Protein AF-A0A820LIN6-F1 (afdb_monomer_lite)

Radius of gyration: 25.55 Å; chains: 1; bounding box: 49×44×64 Å

InterPro domains:
  IPR024317 Dynein heavy chain, AAA module D4 [PF12780] (2-139)
  IPR026983 Dynein heavy chain [PTHR46961] (1-139)
  IPR027417 P-loop containing nucleoside triphosphate hydrolase [G3DSA:3.40.50.300] (1-66)
  IPR027417 P-loop containing nucleoside triphosphate hydrolase [SSF52540] (11-135)

Sequence (140 aa):
IRNQLSPTLNRQGILDTNVNTMQFFYNRVKSNLHMAICMSPFGETFRNYIRMYPALVNCTTIIYFSEWPHEALIDVAHHFLIKYNFEFEDNETIHRTLANLCAFIHLSSKTLANKMKDELRREIYITPTNYLQFVRNYSR

Foldseek 3Di:
DLVVCVVVCVVVVHDSDPVRSVVVVVVVCVVPDDDDDDDDPPDCVVVVCCVVPVCCPVVDDDDDDDDDDLVSQLVLLLVLQVVDQDPDPPRSVVSSVVSSVLSVVLVVVVVVQVVCCVPVVDHDDRDVVVSNVVSNVVSD

pLDDT: mean 90.3, std 5.93, range [66.06, 97.19]

Organism: NCBI:txid433720

Structure (mmCIF, N/CA/C/O backbone):
data_AF-A0A820LIN6-F1
#
_entry.id   AF-A0A820LIN6-F1
#
loop_
_atom_site.group_PDB
_atom_site.id
_atom_site.type_symbol
_atom_site.label_atom_id
_atom_site.label_alt_id
_atom_site.label_comp_id
_atom_site.label_asym_id
_atom_site.label_entity_id
_atom_site.label_seq_id
_atom_site.pdbx_PDB_ins_code
_atom_site.Cartn_x
_atom_site.Cartn_y
_atom_site.Cartn_z
_atom_site.occupancy
_atom_site.B_iso_or_equiv
_atom_site.auth_seq_id
_atom_site.auth_comp_id
_atom_site.auth_asym_id
_atom_site.auth_atom_id
_atom_site.pdbx_PDB_model_num
ATOM 1 N N . ILE A 1 1 ? -5.801 2.085 35.412 1.00 74.19 1 ILE A N 1
ATOM 2 C CA . ILE A 1 1 ? -6.622 3.098 34.698 1.00 74.19 1 ILE A CA 1
ATOM 3 C C . ILE A 1 1 ? -7.141 4.162 35.665 1.00 74.19 1 ILE A C 1
ATOM 5 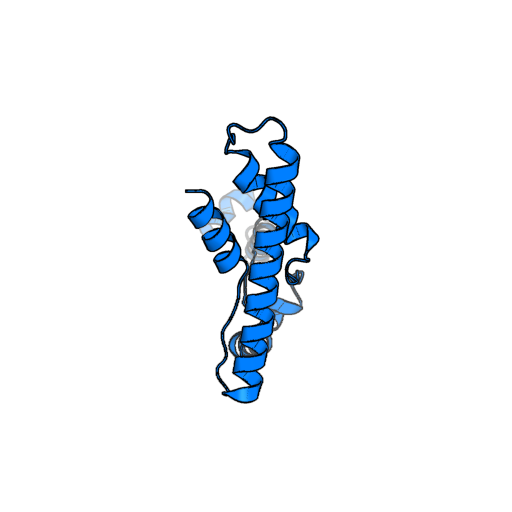O O . ILE A 1 1 ? -6.606 5.259 35.634 1.00 74.19 1 ILE A O 1
ATOM 9 N N . ARG A 1 2 ? -8.082 3.855 36.576 1.00 80.25 2 ARG A N 1
ATOM 10 C CA . ARG A 1 2 ? -8.675 4.850 37.498 1.00 80.25 2 ARG A CA 1
ATOM 11 C C . ARG A 1 2 ? -7.639 5.653 38.298 1.00 80.25 2 ARG A C 1
ATOM 13 O O . ARG A 1 2 ? -7.550 6.855 38.101 1.00 80.25 2 ARG A O 1
ATOM 20 N N . ASN A 1 3 ? -6.761 4.983 39.049 1.00 85.19 3 ASN A N 1
ATOM 21 C CA . ASN A 1 3 ? -5.727 5.644 39.866 1.00 85.19 3 ASN A CA 1
ATOM 22 C C . ASN A 1 3 ? -4.773 6.555 39.066 1.00 85.19 3 ASN A C 1
ATOM 24 O O . ASN A 1 3 ? -4.214 7.494 39.618 1.00 85.19 3 ASN A O 1
ATOM 28 N N . GLN A 1 4 ? -4.585 6.290 37.768 1.00 87.19 4 GLN A N 1
ATOM 29 C CA . GLN A 1 4 ? -3.745 7.117 36.894 1.00 87.19 4 GLN A CA 1
ATOM 30 C C . GLN A 1 4 ? -4.494 8.337 36.340 1.00 87.19 4 GLN A C 1
ATOM 32 O O . GLN A 1 4 ? -3.863 9.340 36.020 1.00 87.19 4 GLN A O 1
ATOM 37 N N . LEU A 1 5 ? -5.824 8.268 36.226 1.00 88.38 5 LEU A N 1
ATOM 38 C CA . LEU A 1 5 ? -6.659 9.330 35.664 1.00 88.38 5 LEU A CA 1
ATOM 39 C C . LEU A 1 5 ? -7.267 10.241 36.741 1.00 88.38 5 LEU A C 1
ATOM 41 O O . LEU A 1 5 ? -7.491 11.418 36.462 1.00 88.38 5 LEU A O 1
ATOM 45 N N . SER A 1 6 ? -7.472 9.759 37.972 1.00 84.31 6 SER A N 1
ATOM 46 C CA . SER A 1 6 ? -8.007 10.554 39.093 1.00 84.31 6 SER A CA 1
ATOM 47 C C . SER A 1 6 ? -7.300 11.911 39.288 1.00 84.31 6 SER A C 1
ATOM 49 O O . SER A 1 6 ? -7.991 12.925 39.406 1.00 84.31 6 SER A O 1
ATOM 51 N N . PRO A 1 7 ? -5.952 12.019 39.216 1.00 89.19 7 PRO A N 1
ATOM 52 C CA . PRO A 1 7 ? -5.269 13.310 39.354 1.00 89.19 7 PRO A CA 1
ATOM 53 C C . PRO A 1 7 ? -5.557 14.287 38.207 1.00 89.19 7 PRO A C 1
ATOM 55 O O . PRO A 1 7 ? -5.456 15.501 38.386 1.00 89.19 7 PRO A O 1
ATOM 58 N N . THR A 1 8 ? -5.853 13.774 37.010 1.00 88.06 8 THR A N 1
ATOM 59 C CA . THR A 1 8 ? -6.200 14.589 35.837 1.00 88.06 8 THR A CA 1
ATOM 60 C C . THR A 1 8 ? -7.668 15.001 35.834 1.00 88.06 8 THR A C 1
ATOM 62 O O . THR A 1 8 ? -7.954 16.135 35.465 1.00 88.06 8 THR A O 1
ATOM 65 N N . LEU A 1 9 ? -8.576 14.142 36.313 1.00 88.56 9 LEU A N 1
ATOM 66 C CA . LEU A 1 9 ? -9.992 14.484 36.474 1.00 88.56 9 LEU A CA 1
ATOM 67 C C . LEU A 1 9 ? -10.183 15.594 37.510 1.00 88.56 9 LEU A C 1
ATOM 69 O O . LEU A 1 9 ? -10.830 16.596 37.213 1.00 88.56 9 LEU A O 1
ATOM 73 N N . ASN A 1 10 ? -9.544 15.461 38.679 1.00 87.31 10 ASN A N 1
ATOM 74 C CA . ASN A 1 10 ? -9.617 16.464 39.745 1.00 87.31 10 ASN A CA 1
ATOM 75 C C . ASN A 1 10 ? -9.080 17.827 39.281 1.00 87.31 10 ASN A C 1
ATOM 77 O O . ASN A 1 10 ? -9.670 18.859 39.586 1.00 87.31 10 ASN A O 1
ATOM 81 N N . ARG A 1 11 ? -8.002 17.837 38.483 1.00 90.12 11 ARG A N 1
ATOM 82 C CA . ARG A 1 11 ? -7.463 19.063 37.866 1.00 90.12 11 ARG A CA 1
ATOM 83 C C . ARG A 1 11 ? -8.429 19.728 36.884 1.00 90.12 11 ARG A C 1
ATOM 85 O O . ARG A 1 11 ? -8.370 20.939 36.723 1.00 90.12 11 ARG A O 1
ATOM 92 N N . GLN A 1 12 ? -9.289 18.954 36.229 1.00 88.12 12 GLN A N 1
ATOM 93 C CA . GLN A 1 12 ? -10.298 19.453 35.293 1.00 88.12 12 GLN A CA 1
ATOM 94 C C . GLN A 1 12 ? -11.665 19.701 35.952 1.00 88.12 12 GLN A C 1
ATOM 96 O O . GLN A 1 12 ? -12.626 20.006 35.252 1.00 88.12 12 GLN A O 1
ATOM 101 N N . GLY A 1 13 ? -11.771 19.565 37.280 1.00 89.00 13 GLY A N 1
ATOM 102 C CA . GLY A 1 13 ? -13.026 19.759 38.012 1.00 89.00 13 GLY A CA 1
ATOM 103 C C . GLY A 1 13 ? -14.084 18.683 37.744 1.00 89.00 13 GLY A C 1
ATOM 104 O O . GLY A 1 13 ? -15.261 18.896 38.022 1.00 89.00 13 GLY A O 1
ATOM 105 N N . ILE A 1 14 ? -13.692 17.528 37.196 1.00 89.69 14 ILE A N 1
ATOM 106 C CA . ILE A 1 14 ? -14.602 16.416 36.907 1.00 89.69 14 ILE A CA 1
ATOM 107 C C . ILE A 1 14 ? -14.692 15.523 38.148 1.00 89.69 14 ILE A C 1
ATOM 109 O O . ILE A 1 14 ? -13.671 15.066 38.659 1.00 89.69 14 ILE A O 1
ATOM 113 N N . LEU A 1 15 ? -15.912 15.227 38.609 1.00 88.81 15 LEU A N 1
ATOM 114 C CA . LEU A 1 15 ? -16.147 14.318 39.738 1.00 88.81 15 LEU A CA 1
ATOM 115 C C . LEU A 1 15 ? -15.570 12.924 39.448 1.00 88.81 15 LEU A C 1
ATOM 117 O O . LEU A 1 15 ? -15.934 12.315 38.438 1.00 88.81 15 LEU A O 1
ATOM 121 N N . ASP A 1 16 ? -14.738 12.392 40.349 1.00 86.56 16 ASP A N 1
ATOM 122 C CA . ASP A 1 16 ? -14.123 11.060 40.227 1.00 86.56 16 ASP A CA 1
ATOM 123 C C . ASP A 1 16 ? -15.136 9.935 40.519 1.00 86.56 16 ASP A C 1
ATOM 125 O O . ASP A 1 16 ? -15.080 9.230 41.526 1.00 86.56 16 ASP A O 1
ATOM 129 N N . THR A 1 17 ? -16.098 9.753 39.617 1.00 90.19 17 THR A N 1
ATOM 130 C CA . THR A 1 17 ? -17.023 8.611 39.592 1.00 90.19 17 TH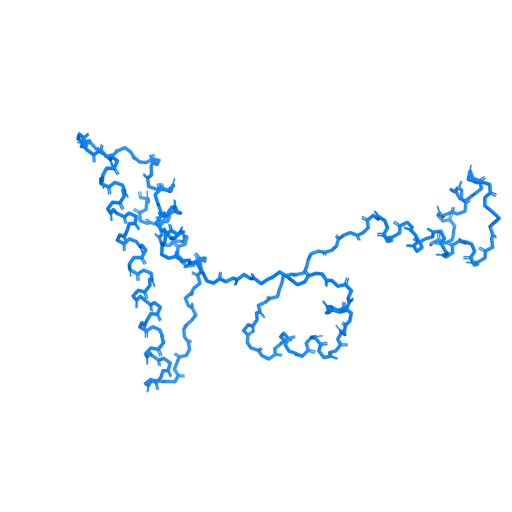R A CA 1
ATOM 131 C C . THR A 1 17 ? -16.556 7.591 38.556 1.00 90.19 17 THR A C 1
ATOM 133 O O . THR A 1 17 ? -15.834 7.926 37.621 1.00 90.19 17 THR A O 1
ATOM 136 N N . ASN A 1 18 ? -16.932 6.316 38.693 1.00 88.12 18 ASN A N 1
ATOM 137 C CA . ASN A 1 18 ? -16.525 5.285 37.720 1.00 88.12 18 ASN A CA 1
ATOM 138 C C . ASN A 1 18 ? -16.962 5.626 36.286 1.00 88.12 18 ASN A C 1
ATOM 140 O O . ASN A 1 18 ? -16.206 5.394 35.344 1.00 88.12 18 ASN A O 1
ATOM 144 N N . VAL A 1 19 ? -18.146 6.226 36.140 1.00 91.06 19 VAL A N 1
ATOM 145 C CA . VAL A 1 19 ? -18.699 6.650 34.849 1.00 91.06 19 VAL A CA 1
ATOM 146 C C . VAL A 1 19 ? -17.855 7.769 34.242 1.00 91.06 19 VAL A C 1
ATOM 148 O O . VAL A 1 19 ? -17.406 7.650 33.104 1.00 91.06 19 VAL A O 1
ATOM 151 N N . ASN A 1 20 ? -17.564 8.818 35.016 1.00 90.50 20 ASN A N 1
ATOM 152 C CA . ASN A 1 20 ? -16.788 9.958 34.530 1.00 90.50 20 ASN A CA 1
ATOM 153 C C . ASN A 1 20 ? -15.352 9.568 34.181 1.00 90.50 20 ASN A C 1
ATOM 155 O O . ASN A 1 20 ? -14.831 9.999 33.154 1.00 90.50 20 ASN A O 1
ATOM 159 N N . THR A 1 21 ? -14.723 8.713 34.989 1.00 91.12 21 THR A N 1
ATOM 160 C CA . THR A 1 21 ? -13.354 8.252 34.738 1.00 91.12 21 THR A CA 1
ATOM 161 C C . THR A 1 21 ? -13.257 7.421 33.461 1.00 91.12 21 THR A C 1
ATOM 163 O O . THR A 1 21 ? -12.312 7.609 32.692 1.00 91.12 21 THR A O 1
ATOM 166 N N . MET A 1 22 ? -14.243 6.562 33.175 1.00 91.81 22 MET A N 1
ATOM 167 C CA . MET A 1 22 ? -14.267 5.822 31.910 1.00 91.81 22 MET A CA 1
ATOM 168 C C . MET A 1 22 ? -14.632 6.687 30.708 1.00 91.81 22 MET A C 1
ATOM 170 O O . MET A 1 22 ? -13.999 6.542 29.664 1.00 91.81 22 MET A O 1
ATOM 174 N N . GLN A 1 23 ? -15.570 7.625 30.845 1.00 92.44 23 GLN A N 1
ATOM 175 C CA . GLN A 1 23 ? -15.899 8.567 29.774 1.00 92.44 23 GLN A CA 1
ATOM 176 C C . GLN A 1 23 ? -14.686 9.439 29.415 1.00 92.44 23 GLN A C 1
ATOM 178 O O . GLN A 1 23 ? -14.364 9.625 28.241 1.00 92.44 23 GLN A O 1
ATOM 183 N N . PHE A 1 24 ? -13.968 9.928 30.431 1.00 92.31 24 PHE A N 1
ATOM 184 C CA . PHE A 1 24 ? -12.736 10.691 30.255 1.00 92.31 24 PHE A CA 1
ATOM 185 C C . PHE A 1 24 ? -11.652 9.864 29.557 1.00 92.31 24 PHE A C 1
ATOM 187 O O . PHE A 1 24 ? -11.035 10.334 28.599 1.00 92.31 24 PHE A O 1
ATOM 194 N N . PHE A 1 25 ? -11.449 8.618 29.997 1.00 93.38 25 PHE A N 1
ATOM 195 C CA . PHE A 1 25 ? -10.514 7.699 29.354 1.00 93.38 25 PHE A CA 1
ATOM 196 C C . PHE A 1 25 ? -10.870 7.465 27.884 1.00 93.38 25 PHE A C 1
ATOM 198 O O . PHE A 1 25 ? -10.012 7.626 27.019 1.00 93.38 25 PHE A O 1
ATOM 205 N N . TYR A 1 26 ? -12.132 7.138 27.596 1.00 94.12 26 TYR A N 1
ATOM 206 C CA . TYR A 1 26 ? -12.612 6.863 26.245 1.00 94.12 26 TYR A CA 1
ATOM 207 C C . TYR A 1 26 ? -12.392 8.055 25.311 1.00 94.12 26 TYR A C 1
ATOM 209 O O . TYR A 1 26 ? -11.810 7.896 24.239 1.00 94.12 26 TYR A O 1
ATOM 217 N N . ASN A 1 27 ? -12.771 9.260 25.742 1.00 93.94 27 ASN A N 1
ATOM 218 C CA . ASN A 1 27 ? -12.566 10.478 24.959 1.00 93.94 27 ASN A CA 1
ATOM 219 C C . ASN A 1 27 ? -11.080 10.736 24.701 1.00 93.94 27 ASN A C 1
ATOM 221 O O . ASN A 1 27 ? -10.689 11.079 23.587 1.00 93.94 27 ASN A O 1
ATOM 225 N N . ARG A 1 28 ? -10.230 10.517 25.709 1.00 93.38 28 ARG A N 1
ATOM 226 C CA . ARG A 1 28 ? -8.785 10.680 25.556 1.00 93.38 28 ARG A CA 1
ATOM 227 C C . ARG A 1 28 ? -8.198 9.659 24.584 1.00 93.38 28 ARG A C 1
ATOM 229 O O . ARG A 1 28 ? -7.372 10.043 23.763 1.00 93.38 28 ARG A O 1
ATOM 236 N N . VAL A 1 29 ? -8.618 8.397 24.638 1.00 95.44 29 VAL A N 1
ATOM 237 C CA . VAL A 1 29 ? -8.179 7.372 23.678 1.00 95.44 29 VAL A CA 1
ATOM 238 C C . VAL A 1 29 ? -8.647 7.736 22.274 1.00 95.44 29 VAL A C 1
ATOM 240 O O . VAL A 1 29 ? -7.828 7.780 21.365 1.00 95.44 29 VAL A O 1
ATOM 243 N N . LYS A 1 30 ? -9.923 8.088 22.101 1.00 93.69 30 LYS A N 1
ATOM 244 C CA . LYS A 1 30 ? -10.493 8.453 20.798 1.00 93.69 30 LYS A CA 1
ATOM 245 C C . LYS A 1 30 ? -9.766 9.630 20.137 1.00 93.69 30 LYS A C 1
ATOM 247 O O . LYS A 1 30 ? -9.581 9.613 18.927 1.00 93.69 30 LYS A O 1
ATOM 252 N N . SER A 1 31 ? -9.347 10.628 20.915 1.00 95.38 31 SER A N 1
ATOM 253 C CA . SER A 1 31 ? -8.669 11.815 20.378 1.00 95.38 31 SER A CA 1
ATOM 254 C C . SER A 1 31 ? -7.171 11.641 20.125 1.00 95.38 31 SER A C 1
ATOM 256 O O . SER A 1 31 ? -6.593 12.493 19.463 1.00 95.38 31 SER A O 1
ATOM 258 N N . ASN A 1 32 ? -6.524 10.611 20.682 1.00 96.00 32 ASN A N 1
ATOM 259 C CA . ASN A 1 32 ? -5.060 10.476 20.617 1.00 96.00 32 ASN A CA 1
ATOM 260 C C . ASN A 1 32 ? -4.580 9.163 19.986 1.00 96.00 32 ASN A C 1
ATOM 262 O O . ASN A 1 32 ? -3.424 9.075 19.578 1.00 96.00 32 ASN A O 1
ATOM 266 N N . LEU A 1 33 ? -5.418 8.126 19.930 1.00 95.62 33 LEU A N 1
ATOM 267 C CA . LEU A 1 33 ? -5.053 6.844 19.340 1.00 95.62 33 LEU A CA 1
ATOM 268 C C . LEU A 1 33 ? -5.464 6.810 17.868 1.00 95.62 33 LEU A C 1
ATOM 270 O O . LEU A 1 33 ? -6.640 6.660 17.541 1.00 95.62 33 LEU A O 1
ATOM 274 N N . HIS A 1 34 ? -4.468 6.873 16.990 1.00 93.69 34 HIS A N 1
ATOM 275 C CA . HIS A 1 34 ? -4.626 6.645 15.559 1.00 93.69 34 HIS A CA 1
ATOM 276 C C . HIS A 1 34 ? -3.882 5.365 15.182 1.00 93.69 34 HIS A C 1
ATOM 278 O O . HIS A 1 34 ? -2.691 5.232 15.458 1.00 93.69 34 HIS A O 1
ATOM 284 N N . MET A 1 35 ? -4.587 4.409 14.579 1.00 92.56 35 MET A N 1
ATOM 285 C CA . MET A 1 35 ? -4.029 3.118 14.179 1.00 92.56 35 MET A CA 1
ATOM 286 C C . MET A 1 35 ? -4.086 2.982 12.660 1.00 92.56 35 MET A C 1
ATOM 288 O O . MET A 1 35 ? -5.129 3.223 12.057 1.00 92.56 35 MET A O 1
ATOM 292 N N . ALA A 1 36 ? -2.976 2.555 12.060 1.00 94.44 36 ALA A N 1
ATOM 293 C CA . ALA A 1 36 ? -2.910 2.140 10.665 1.00 94.44 36 ALA A CA 1
ATOM 294 C C . ALA A 1 36 ? -2.634 0.635 10.616 1.00 94.44 36 ALA A C 1
ATOM 296 O O . ALA A 1 36 ? -1.651 0.165 11.189 1.00 94.44 36 ALA A O 1
ATOM 297 N N . ILE A 1 37 ? -3.515 -0.118 9.959 1.00 91.88 37 ILE A N 1
ATOM 298 C CA . ILE A 1 37 ? -3.394 -1.569 9.812 1.00 91.88 37 ILE A CA 1
ATOM 299 C C . ILE A 1 37 ? -3.170 -1.872 8.333 1.00 91.88 37 ILE A C 1
ATOM 301 O O . ILE A 1 37 ? -3.998 -1.523 7.495 1.00 91.88 37 ILE A O 1
ATOM 305 N N . CYS A 1 38 ? -2.065 -2.545 8.023 1.00 90.50 38 CYS A N 1
ATOM 306 C CA . CYS A 1 38 ? -1.731 -2.962 6.665 1.00 90.50 38 CYS A CA 1
ATOM 307 C C . CYS A 1 38 ? -1.998 -4.459 6.520 1.00 90.50 38 CYS A C 1
ATOM 309 O O . CYS A 1 38 ? -1.379 -5.273 7.203 1.00 90.50 38 CYS A O 1
ATOM 311 N N . MET A 1 39 ? -2.912 -4.825 5.625 1.00 88.44 39 MET A N 1
ATOM 312 C CA . MET A 1 39 ? -3.241 -6.216 5.326 1.00 88.44 39 MET A CA 1
ATOM 313 C C . MET A 1 39 ? -3.110 -6.462 3.828 1.00 88.44 39 MET A C 1
ATOM 315 O O . MET A 1 39 ? -3.497 -5.625 3.015 1.00 88.44 39 MET A O 1
ATOM 319 N N . SER A 1 40 ? -2.574 -7.625 3.467 1.00 86.62 40 SER A N 1
ATOM 320 C CA . SER A 1 40 ? -2.592 -8.086 2.083 1.00 86.62 40 SER A CA 1
ATOM 321 C C . SER A 1 40 ? -4.022 -8.485 1.706 1.00 86.62 40 SER A C 1
ATOM 323 O O . SER A 1 40 ? -4.616 -9.280 2.436 1.00 86.62 40 SER A O 1
ATOM 325 N N . PRO A 1 41 ? -4.582 -7.996 0.583 1.00 81.56 41 PRO A N 1
ATOM 326 C CA . PRO A 1 41 ? -5.893 -8.437 0.110 1.00 81.56 41 PRO A CA 1
ATOM 327 C C . PRO A 1 41 ? -5.850 -9.850 -0.496 1.00 81.56 41 PRO A C 1
ATOM 329 O O . PRO A 1 41 ? -6.896 -10.409 -0.821 1.00 81.56 41 PRO A O 1
ATOM 332 N N . PHE A 1 42 ? -4.655 -10.422 -0.677 1.00 79.19 42 PHE A N 1
ATOM 333 C CA . PHE 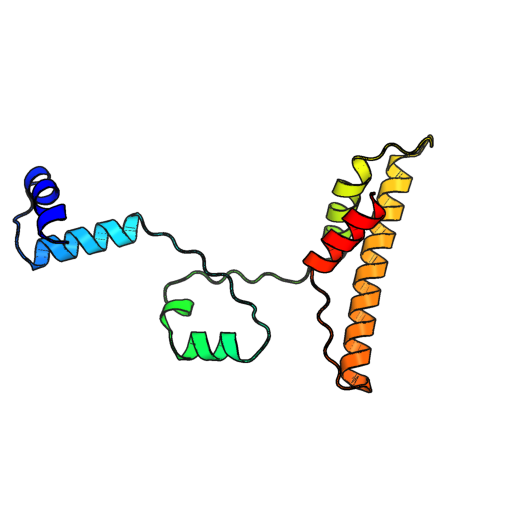A 1 42 ? -4.470 -11.735 -1.280 1.00 79.19 42 PHE A CA 1
ATOM 334 C C . PHE A 1 42 ? -4.696 -12.852 -0.253 1.00 79.19 42 PHE A C 1
ATOM 336 O O . PHE A 1 42 ? -4.109 -12.851 0.831 1.00 79.19 42 PHE A O 1
ATOM 343 N N . GLY A 1 43 ? -5.522 -13.831 -0.629 1.00 79.19 43 GLY A N 1
ATOM 344 C CA . GLY A 1 43 ? -5.834 -15.009 0.179 1.00 79.19 43 GLY A CA 1
ATOM 345 C C . GLY A 1 43 ? -7.066 -14.859 1.079 1.00 79.19 43 GLY A C 1
ATOM 346 O O . GLY A 1 43 ? -7.746 -13.835 1.116 1.00 79.19 43 GLY A O 1
ATOM 347 N N . GLU A 1 44 ? -7.376 -15.925 1.815 1.00 87.12 44 GLU A N 1
ATOM 348 C CA . GLU A 1 44 ? -8.587 -16.000 2.647 1.00 87.12 44 GLU A CA 1
ATOM 349 C C . GLU A 1 44 ? -8.444 -15.282 3.992 1.00 87.12 44 GLU A C 1
ATOM 351 O O . GLU A 1 44 ? -9.439 -14.888 4.599 1.00 87.12 44 GLU A O 1
ATOM 356 N N . THR A 1 45 ? -7.211 -15.061 4.450 1.00 89.31 45 THR A N 1
ATOM 357 C CA . THR A 1 45 ? -6.903 -14.481 5.761 1.00 89.31 45 THR A CA 1
ATOM 358 C C . THR A 1 45 ? -7.535 -13.103 5.951 1.00 89.31 45 THR A C 1
ATOM 360 O O . THR A 1 45 ? -8.174 -12.854 6.972 1.00 89.31 45 THR A O 1
ATOM 363 N N . PHE A 1 46 ? -7.438 -12.225 4.949 1.00 89.31 46 PHE A N 1
ATOM 364 C CA . PHE A 1 46 ? -8.056 -10.897 4.995 1.00 89.31 46 PHE A CA 1
ATOM 365 C C . PHE A 1 46 ? -9.582 -10.975 5.110 1.00 89.31 46 PHE A C 1
ATOM 367 O O . PHE A 1 46 ? -10.189 -10.311 5.953 1.00 89.31 46 PHE A O 1
ATOM 374 N N . ARG A 1 47 ? -10.207 -11.854 4.317 1.00 90.50 47 ARG A N 1
ATOM 375 C CA . ARG A 1 47 ? -11.652 -12.106 4.377 1.00 90.50 47 ARG A CA 1
ATOM 376 C C . ARG A 1 47 ? -12.066 -12.638 5.752 1.00 90.50 47 ARG A C 1
ATOM 378 O O . ARG A 1 47 ? -13.090 -12.207 6.281 1.00 90.50 47 ARG A O 1
ATOM 385 N N . ASN A 1 48 ? -11.281 -13.542 6.333 1.00 93.62 48 ASN A N 1
ATOM 386 C CA . ASN A 1 48 ? -11.546 -14.105 7.654 1.00 93.62 48 ASN A CA 1
ATOM 387 C C . ASN A 1 48 ? -11.431 -13.040 8.752 1.00 93.62 48 ASN A C 1
ATOM 389 O O . ASN A 1 48 ? -12.309 -12.967 9.609 1.00 93.62 48 ASN A O 1
ATOM 393 N N . TYR A 1 49 ? -10.432 -12.154 8.687 1.00 92.62 49 TYR A N 1
ATOM 394 C CA . TYR A 1 49 ? -10.299 -11.058 9.649 1.00 92.62 49 TYR A CA 1
ATOM 395 C C . TYR A 1 49 ? -11.442 -10.052 9.576 1.00 92.62 49 TYR A C 1
ATOM 397 O O . TYR A 1 49 ? -11.953 -9.663 10.621 1.00 92.62 49 TYR A O 1
ATOM 405 N N . ILE A 1 50 ? -11.904 -9.679 8.380 1.00 92.06 50 ILE A N 1
ATOM 406 C CA . ILE A 1 50 ? -13.062 -8.781 8.249 1.00 92.06 50 ILE A CA 1
ATOM 407 C C . ILE A 1 50 ? -14.328 -9.415 8.838 1.00 92.06 50 ILE A C 1
ATOM 409 O O . ILE A 1 50 ? -15.111 -8.729 9.494 1.00 92.06 50 ILE A O 1
ATOM 413 N N . ARG A 1 51 ? -14.528 -10.726 8.641 1.00 92.81 51 ARG A N 1
ATOM 414 C CA . ARG A 1 51 ? -15.670 -11.457 9.216 1.00 92.81 51 ARG A CA 1
ATOM 415 C C . ARG A 1 51 ? -15.588 -11.561 10.738 1.00 92.81 51 ARG A C 1
ATOM 417 O O . ARG A 1 51 ? -16.610 -11.441 11.404 1.00 92.81 51 ARG A O 1
ATOM 424 N N . MET A 1 52 ? -14.390 -11.785 11.274 1.00 95.94 52 MET A N 1
ATOM 425 C CA . MET A 1 52 ? -14.162 -11.914 12.714 1.00 95.94 52 MET A CA 1
ATOM 426 C C . MET A 1 52 ? -14.214 -10.558 13.435 1.00 95.94 52 MET A C 1
ATOM 428 O O . MET A 1 52 ? -14.675 -10.487 14.571 1.00 95.94 52 MET A O 1
ATOM 432 N N . TYR A 1 53 ? -13.786 -9.478 12.771 1.00 95.12 53 TYR A N 1
ATOM 433 C CA . TYR A 1 53 ? -13.664 -8.137 13.347 1.00 95.12 53 TYR A CA 1
ATOM 434 C C . TYR A 1 53 ? -14.320 -7.060 12.457 1.00 95.12 53 TYR A C 1
ATOM 436 O O . TYR A 1 53 ? -13.621 -6.300 11.780 1.00 95.12 53 TYR A O 1
ATOM 444 N N . PRO A 1 54 ? -15.658 -6.905 12.498 1.00 94.62 54 PRO A N 1
ATOM 445 C CA . PRO A 1 54 ? -16.382 -5.942 11.656 1.00 94.62 54 PRO A CA 1
ATOM 446 C C . PRO A 1 54 ? -15.962 -4.475 11.851 1.00 94.62 54 PRO A C 1
ATOM 448 O O . PRO A 1 54 ? -16.112 -3.653 10.947 1.00 94.62 54 PRO A O 1
ATOM 451 N N . ALA A 1 55 ? -15.400 -4.136 13.018 1.00 93.25 55 ALA A N 1
ATOM 452 C CA . ALA A 1 55 ? -14.879 -2.800 13.313 1.00 93.25 55 ALA A CA 1
ATOM 453 C C . ALA A 1 55 ? -13.762 -2.364 12.346 1.00 93.25 55 ALA A C 1
ATOM 455 O O . ALA A 1 55 ? -13.596 -1.168 12.119 1.00 93.25 55 ALA A O 1
ATOM 456 N N . LEU A 1 56 ? -13.045 -3.313 11.729 1.00 92.12 56 LEU A N 1
ATOM 457 C CA . LEU A 1 56 ? -12.043 -3.013 10.704 1.00 92.12 56 LEU A CA 1
ATOM 458 C C . LEU A 1 56 ? -12.652 -2.328 9.478 1.00 92.12 56 LEU A C 1
ATOM 460 O O . LEU A 1 56 ? -11.970 -1.543 8.838 1.00 92.12 56 LEU A O 1
ATOM 464 N N . VAL A 1 57 ? -13.923 -2.581 9.166 1.00 91.56 57 VAL A N 1
ATOM 465 C CA . VAL A 1 57 ? -14.623 -1.934 8.045 1.00 91.56 57 VAL A CA 1
ATOM 466 C C . VAL A 1 57 ? -15.468 -0.760 8.535 1.00 91.56 57 VAL A C 1
ATOM 468 O O . VAL A 1 57 ? -15.470 0.297 7.918 1.00 91.56 57 VAL A O 1
ATOM 471 N N . ASN A 1 58 ? -16.153 -0.916 9.669 1.00 93.69 58 ASN A N 1
ATOM 472 C CA . ASN A 1 58 ? -17.114 0.084 10.145 1.00 93.69 58 ASN A CA 1
ATOM 473 C C . ASN A 1 58 ? -16.469 1.286 10.850 1.00 93.69 58 ASN A C 1
ATOM 475 O O . ASN A 1 58 ? -17.096 2.337 10.958 1.00 93.69 58 ASN A O 1
ATOM 479 N N . CYS A 1 59 ? -15.259 1.130 11.391 1.00 92.81 59 CYS A N 1
ATOM 480 C CA . CYS A 1 59 ? -14.607 2.144 12.225 1.00 92.81 59 CYS A CA 1
ATOM 481 C C . CYS A 1 59 ? -13.249 2.599 11.677 1.00 92.81 59 CYS A C 1
ATOM 483 O O . CYS A 1 59 ? -12.536 3.323 12.370 1.00 92.81 59 CYS A O 1
ATOM 485 N N . THR A 1 60 ? -12.876 2.184 10.465 1.00 92.88 60 THR A N 1
ATOM 486 C CA . THR A 1 60 ? -11.635 2.625 9.818 1.00 92.88 60 THR A CA 1
ATOM 487 C C . THR A 1 60 ? -11.905 3.134 8.409 1.00 92.88 60 THR A C 1
ATOM 489 O O . THR A 1 60 ? -12.930 2.824 7.804 1.00 92.88 60 THR A O 1
ATOM 492 N N 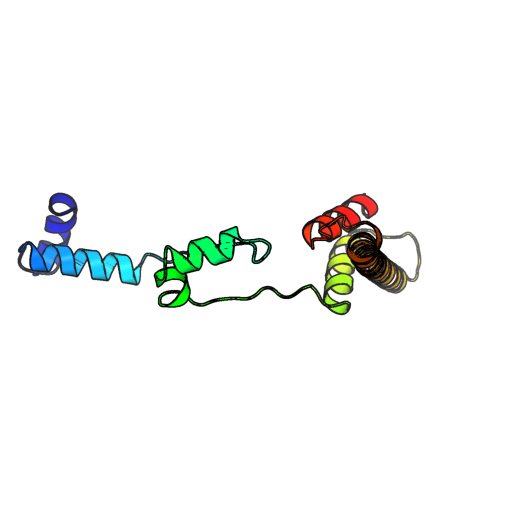. THR A 1 61 ? -10.974 3.926 7.886 1.00 94.31 61 THR A N 1
ATOM 493 C CA . THR A 1 61 ? -10.995 4.353 6.487 1.00 94.31 61 THR A CA 1
ATOM 494 C C . THR A 1 61 ? -10.177 3.371 5.660 1.00 94.31 61 THR A C 1
ATOM 496 O O . THR A 1 61 ? -8.974 3.228 5.875 1.00 94.31 61 THR A O 1
ATOM 499 N N . ILE A 1 62 ? -10.819 2.712 4.695 1.00 91.75 62 ILE A N 1
ATOM 500 C CA . ILE A 1 62 ? -10.151 1.753 3.812 1.00 91.75 62 ILE A CA 1
ATOM 501 C C . ILE A 1 62 ? -9.406 2.514 2.715 1.00 91.75 62 ILE A C 1
ATOM 503 O O . ILE A 1 62 ? -10.012 3.221 1.913 1.00 91.75 62 ILE A O 1
ATOM 507 N N . ILE A 1 63 ? -8.089 2.321 2.661 1.00 91.94 63 ILE A N 1
ATOM 508 C CA . ILE A 1 63 ? -7.231 2.810 1.582 1.00 91.94 63 ILE A CA 1
ATOM 509 C C . ILE A 1 63 ? -6.786 1.599 0.766 1.00 91.94 63 ILE A C 1
ATOM 511 O O . ILE A 1 63 ? -6.125 0.701 1.287 1.00 91.94 63 ILE A O 1
ATOM 515 N N . TYR A 1 64 ? -7.166 1.567 -0.509 1.00 87.50 64 TYR A N 1
ATOM 516 C CA . TYR A 1 64 ? -6.778 0.498 -1.423 1.00 87.50 64 TYR A CA 1
ATOM 517 C C . TYR A 1 64 ? -5.535 0.901 -2.217 1.00 87.50 64 TYR A C 1
ATOM 519 O O . TYR A 1 64 ? -5.522 1.941 -2.875 1.00 87.50 64 TYR A O 1
ATOM 527 N N . PHE A 1 65 ? -4.499 0.064 -2.167 1.00 86.50 65 PHE A N 1
ATOM 528 C CA . PHE A 1 65 ? -3.289 0.247 -2.962 1.00 86.50 65 PHE A CA 1
ATOM 529 C C . PHE A 1 65 ? -3.419 -0.535 -4.263 1.00 86.50 65 PHE A C 1
ATOM 531 O O . PHE A 1 65 ? -3.273 -1.757 -4.284 1.00 86.50 65 PHE A O 1
ATOM 538 N N . SER A 1 66 ? -3.697 0.192 -5.340 1.00 85.56 66 SER A N 1
ATOM 539 C CA . SER A 1 66 ? -3.657 -0.365 -6.684 1.00 85.56 66 SER A CA 1
ATOM 540 C C . SER A 1 66 ? -2.225 -0.654 -7.113 1.00 85.56 66 SER A C 1
ATOM 542 O O . SER A 1 66 ? -1.248 -0.102 -6.601 1.00 85.56 66 SER A O 1
ATOM 544 N N . GLU A 1 67 ? -2.119 -1.532 -8.095 1.00 87.12 67 GLU A N 1
ATOM 545 C CA . GLU A 1 67 ? -0.867 -1.834 -8.766 1.00 87.12 67 GLU A CA 1
ATOM 546 C C . GLU A 1 67 ? -0.288 -0.564 -9.398 1.00 87.12 67 GLU A C 1
ATOM 548 O O . GLU A 1 67 ? -1.032 0.305 -9.860 1.00 87.12 67 GLU A O 1
ATOM 553 N N . TRP A 1 68 ? 1.039 -0.440 -9.404 1.00 91.94 68 TRP A N 1
ATOM 554 C CA . TRP A 1 68 ? 1.680 0.745 -9.963 1.00 91.94 68 TRP A CA 1
ATOM 555 C C . TRP A 1 68 ? 1.451 0.812 -11.478 1.00 91.94 68 TRP A C 1
ATOM 557 O O . TRP A 1 68 ? 1.740 -0.170 -12.170 1.00 91.94 68 TRP A O 1
ATOM 567 N N . PRO A 1 69 ? 0.942 1.943 -12.003 1.00 93.69 69 PRO A N 1
ATOM 568 C CA . PRO A 1 69 ? 0.831 2.137 -13.440 1.00 93.69 69 PRO A CA 1
ATOM 569 C C . PRO A 1 69 ? 2.222 2.206 -14.079 1.00 93.69 69 PRO A C 1
ATOM 571 O O . PRO A 1 69 ? 3.218 2.463 -13.402 1.00 93.69 69 PRO A O 1
ATOM 574 N N . HIS A 1 70 ? 2.272 2.020 -15.400 1.00 94.44 70 HIS A N 1
ATOM 575 C CA . HIS A 1 70 ? 3.514 2.079 -16.180 1.00 94.44 70 HIS A CA 1
ATOM 576 C C . HIS A 1 70 ? 4.324 3.350 -15.898 1.00 94.44 70 HIS A C 1
ATOM 578 O O . HIS A 1 70 ? 5.501 3.263 -15.569 1.00 94.44 70 HIS A O 1
ATOM 584 N N . GLU A 1 71 ? 3.669 4.511 -15.899 1.00 95.06 71 GLU A N 1
ATOM 585 C CA . GLU A 1 71 ? 4.312 5.800 -15.606 1.00 95.06 71 GLU A CA 1
ATOM 586 C C . GLU A 1 71 ? 4.947 5.847 -14.210 1.00 95.06 71 GLU A C 1
ATOM 588 O O . GLU A 1 71 ? 6.089 6.266 -14.057 1.00 95.06 71 GLU A O 1
ATOM 593 N N . ALA A 1 72 ? 4.269 5.318 -13.186 1.00 94.81 72 ALA A N 1
ATOM 594 C CA . ALA A 1 72 ? 4.833 5.276 -11.837 1.00 94.81 72 ALA A CA 1
ATOM 595 C C . ALA A 1 72 ? 6.060 4.352 -11.757 1.00 94.81 72 ALA A C 1
ATOM 597 O O . ALA A 1 72 ? 6.996 4.625 -11.007 1.00 94.81 72 ALA A O 1
ATOM 598 N N . LEU A 1 73 ? 6.080 3.259 -12.530 1.00 96.06 73 LEU A N 1
ATOM 599 C CA . LEU A 1 73 ? 7.250 2.383 -12.623 1.00 96.06 73 LEU A CA 1
ATOM 600 C C . LEU A 1 73 ? 8.434 3.103 -13.281 1.00 96.06 73 LEU A C 1
ATOM 602 O O . LEU A 1 73 ? 9.564 2.933 -12.812 1.00 96.06 73 LEU A O 1
ATOM 606 N N . ILE A 1 74 ? 8.180 3.905 -14.322 1.00 95.94 74 ILE A N 1
ATOM 607 C CA . ILE A 1 74 ? 9.197 4.744 -14.968 1.00 95.94 74 ILE A CA 1
ATOM 608 C C . ILE A 1 74 ? 9.749 5.749 -13.961 1.00 95.94 74 ILE A C 1
ATOM 610 O O . ILE A 1 74 ? 10.958 5.772 -13.753 1.00 95.94 74 ILE A O 1
ATOM 614 N N . ASP A 1 75 ? 8.892 6.526 -13.299 1.00 95.00 75 ASP A N 1
ATOM 615 C CA . ASP A 1 75 ? 9.318 7.574 -12.363 1.00 95.00 75 ASP A CA 1
ATOM 616 C C . ASP A 1 75 ? 10.162 7.012 -11.218 1.00 95.00 75 ASP A C 1
ATOM 618 O O . ASP A 1 75 ? 11.202 7.567 -10.855 1.00 95.00 75 ASP A O 1
ATOM 622 N N . VAL A 1 76 ? 9.756 5.862 -10.672 1.00 94.62 76 VAL A N 1
ATOM 623 C CA . VAL A 1 76 ? 10.528 5.181 -9.633 1.00 94.62 76 VAL A CA 1
ATOM 624 C C . VAL A 1 76 ? 11.890 4.755 -10.172 1.00 94.62 76 VAL A C 1
ATOM 626 O O . VAL A 1 76 ? 12.902 5.040 -9.533 1.00 94.62 76 VAL A O 1
ATOM 629 N N . ALA A 1 77 ? 11.950 4.098 -11.333 1.00 94.50 77 ALA A N 1
ATOM 630 C CA . ALA A 1 77 ? 13.228 3.665 -11.894 1.00 94.50 77 ALA A CA 1
ATOM 631 C C . ALA A 1 77 ? 14.138 4.846 -12.243 1.00 94.50 77 ALA A C 1
ATOM 633 O O . ALA A 1 77 ? 15.312 4.838 -11.881 1.00 94.50 77 ALA A O 1
ATOM 634 N N . HIS A 1 78 ? 13.591 5.889 -12.862 1.00 93.38 78 HIS A N 1
ATOM 635 C CA . HIS A 1 78 ? 14.304 7.116 -13.198 1.00 93.38 78 HIS A CA 1
ATOM 636 C C . HIS A 1 78 ? 14.885 7.791 -11.951 1.00 93.38 78 HIS A C 1
ATOM 638 O O . HIS A 1 78 ? 16.066 8.131 -11.943 1.00 93.38 78 HIS A O 1
ATOM 644 N N . HIS A 1 79 ? 14.127 7.859 -10.850 1.00 92.12 79 HIS A N 1
ATOM 645 C CA . HIS A 1 79 ? 14.617 8.385 -9.571 1.00 92.12 79 HIS A CA 1
ATOM 646 C C . HIS A 1 79 ? 15.832 7.616 -9.018 1.00 92.12 79 HIS A C 1
ATOM 648 O O . HIS A 1 79 ? 16.728 8.209 -8.408 1.00 92.12 79 HIS A O 1
ATOM 654 N N . PHE A 1 80 ? 15.876 6.292 -9.192 1.00 89.94 80 PHE A N 1
ATOM 655 C CA . PHE A 1 80 ? 17.031 5.488 -8.781 1.00 89.94 80 PHE A CA 1
ATOM 656 C C . PHE A 1 80 ? 18.215 5.640 -9.742 1.00 89.94 80 PHE A C 1
ATOM 658 O O . PHE A 1 80 ? 19.349 5.731 -9.275 1.00 89.94 80 PHE A O 1
ATOM 665 N N . LEU A 1 81 ? 17.955 5.698 -11.051 1.00 88.38 81 LEU A N 1
ATOM 666 C CA . LEU A 1 81 ? 18.976 5.753 -12.099 1.00 88.38 81 LEU A CA 1
ATOM 667 C C . LEU A 1 81 ? 19.640 7.132 -12.223 1.00 88.38 81 LEU A C 1
ATOM 669 O O . LEU A 1 81 ? 20.837 7.186 -12.473 1.00 88.38 81 LEU A O 1
ATOM 673 N N . ILE A 1 82 ? 18.930 8.234 -11.937 1.00 87.94 82 ILE A N 1
ATOM 674 C CA . ILE A 1 82 ? 19.484 9.605 -11.968 1.00 87.94 82 ILE A CA 1
ATOM 675 C C . ILE A 1 82 ? 20.726 9.798 -11.101 1.00 87.94 82 ILE A C 1
ATOM 677 O O . ILE A 1 82 ? 21.553 10.664 -11.373 1.00 87.94 82 ILE A O 1
ATOM 681 N N . LYS A 1 83 ? 20.866 8.996 -10.046 1.00 83.12 83 LYS A N 1
ATOM 682 C CA . LYS A 1 83 ? 22.003 9.080 -9.123 1.00 83.12 83 LYS A CA 1
ATOM 683 C C . LYS A 1 83 ? 23.323 8.659 -9.770 1.00 83.12 83 LYS A C 1
ATOM 685 O O . LYS A 1 83 ? 24.374 8.888 -9.177 1.00 83.12 83 LYS A O 1
ATOM 690 N N . TYR A 1 84 ? 23.267 8.053 -10.949 1.00 79.50 84 TYR A N 1
ATOM 691 C CA . TYR A 1 84 ? 24.417 7.580 -11.693 1.00 79.50 84 TYR A CA 1
ATOM 692 C C . TYR A 1 84 ? 24.679 8.535 -12.847 1.00 79.50 84 TYR A C 1
ATOM 694 O O . TYR A 1 84 ? 23.768 8.932 -13.562 1.00 79.50 84 TYR A O 1
ATOM 702 N N . ASN A 1 85 ? 25.933 8.943 -13.001 1.00 74.69 85 ASN A N 1
ATOM 703 C CA . ASN A 1 85 ? 26.333 9.768 -14.126 1.00 74.69 85 ASN A CA 1
ATOM 704 C C . ASN A 1 85 ? 26.935 8.844 -15.177 1.00 74.69 85 ASN A C 1
ATOM 706 O O . ASN A 1 85 ? 28.030 8.323 -14.960 1.00 74.69 85 ASN A O 1
ATOM 710 N N . PHE A 1 86 ? 26.228 8.601 -16.279 1.00 73.38 86 PHE A N 1
ATOM 711 C CA . PHE A 1 86 ? 26.860 7.936 -17.405 1.00 73.38 86 PHE A CA 1
ATOM 712 C C . PHE A 1 86 ? 27.791 8.937 -18.109 1.00 73.38 86 PHE A C 1
ATOM 714 O O . PHE A 1 86 ? 27.471 10.119 -18.222 1.00 73.38 86 PHE A O 1
ATOM 721 N N . GLU A 1 87 ? 28.954 8.482 -18.578 1.00 71.12 87 GLU A N 1
ATOM 722 C CA . GLU A 1 87 ? 29.926 9.301 -19.328 1.00 71.12 87 GLU A CA 1
ATOM 723 C C . GLU A 1 87 ? 29.460 9.561 -20.778 1.00 71.12 87 GLU A C 1
ATOM 725 O O . GLU A 1 87 ? 30.224 9.436 -21.731 1.00 71.12 87 GLU A O 1
ATOM 730 N N . PHE A 1 88 ? 28.180 9.884 -20.963 1.00 75.06 88 PHE A N 1
ATOM 731 C CA . PHE A 1 88 ? 27.578 10.194 -22.257 1.00 75.06 88 PHE A CA 1
ATOM 732 C C . PHE A 1 88 ? 26.989 11.607 -22.236 1.00 75.06 88 PHE A C 1
ATOM 734 O O . PHE A 1 88 ? 26.488 12.066 -21.211 1.00 75.06 88 PHE A O 1
ATOM 741 N N . GLU A 1 89 ? 27.010 12.286 -23.385 1.00 70.94 89 GLU A N 1
ATOM 742 C CA . GLU A 1 89 ? 26.472 13.649 -23.519 1.00 70.94 89 GLU A CA 1
ATOM 743 C C . GLU A 1 89 ? 24.951 13.719 -23.283 1.00 70.94 89 GLU A C 1
ATOM 745 O O . GLU A 1 89 ? 24.455 14.729 -22.789 1.00 70.94 89 GLU A O 1
ATOM 750 N N . ASP A 1 90 ? 24.213 12.639 -23.568 1.00 79.94 90 ASP A N 1
ATOM 751 C CA . ASP A 1 90 ? 22.747 12.572 -23.456 1.00 79.94 90 ASP A CA 1
ATOM 752 C C . ASP A 1 90 ? 22.274 11.709 -22.271 1.00 79.94 90 ASP A C 1
ATOM 754 O O . ASP A 1 90 ? 21.506 10.749 -22.396 1.00 79.94 90 ASP A O 1
ATOM 758 N N . ASN A 1 91 ? 22.795 12.035 -21.088 1.00 82.81 91 ASN A N 1
ATOM 759 C CA . ASN A 1 91 ? 22.606 11.241 -19.877 1.00 82.81 91 ASN A CA 1
ATOM 760 C C . ASN A 1 91 ? 21.115 11.085 -19.484 1.00 82.81 91 ASN A C 1
ATOM 762 O O . ASN A 1 91 ? 20.655 9.996 -19.143 1.00 82.81 91 ASN A O 1
ATOM 766 N N . GLU A 1 92 ? 20.316 12.148 -19.610 1.00 85.75 92 GLU A N 1
ATOM 767 C CA . GLU A 1 92 ? 18.896 12.142 -19.219 1.00 85.75 92 GLU A CA 1
ATOM 768 C C . GLU A 1 92 ? 18.024 11.268 -20.138 1.00 85.75 92 GLU A C 1
ATOM 770 O O . GLU A 1 92 ? 17.153 10.529 -19.661 1.00 85.75 92 GLU A O 1
ATOM 775 N N . THR A 1 93 ? 18.266 11.287 -21.452 1.00 89.06 93 THR A N 1
ATOM 776 C CA . THR A 1 93 ? 17.526 10.435 -22.399 1.00 89.06 93 THR A CA 1
ATOM 777 C C . THR A 1 93 ? 17.841 8.960 -22.166 1.00 89.06 93 THR A C 1
ATOM 779 O O . THR A 1 93 ? 16.940 8.112 -22.197 1.00 89.06 93 THR A O 1
ATOM 782 N N . ILE A 1 94 ? 19.101 8.644 -21.850 1.00 89.06 94 ILE A N 1
ATOM 783 C CA . ILE A 1 94 ? 19.525 7.289 -21.483 1.00 89.06 94 ILE A CA 1
ATOM 784 C C . ILE A 1 94 ? 18.820 6.842 -20.199 1.00 89.06 94 ILE A C 1
ATOM 786 O O . ILE A 1 94 ? 18.248 5.750 -20.165 1.00 89.06 94 ILE A O 1
ATOM 790 N N . HIS A 1 95 ? 18.771 7.693 -19.171 1.00 90.19 95 HIS A N 1
ATOM 791 C CA . HIS A 1 95 ? 18.095 7.386 -17.907 1.00 90.19 95 HIS A CA 1
ATOM 792 C C . HIS A 1 95 ? 16.619 7.059 -18.105 1.00 90.19 95 HIS A C 1
ATOM 794 O O . HIS A 1 95 ? 16.123 6.067 -17.569 1.00 90.19 95 HIS A O 1
ATOM 800 N N . ARG A 1 96 ? 15.910 7.872 -18.894 1.00 91.88 96 ARG A N 1
ATOM 801 C CA . ARG A 1 96 ? 14.490 7.643 -19.196 1.00 91.88 96 ARG A CA 1
ATOM 802 C C . ARG A 1 96 ? 14.270 6.373 -20.006 1.00 91.88 96 ARG A C 1
ATOM 804 O O . ARG A 1 96 ? 13.335 5.626 -19.723 1.00 91.88 96 ARG A O 1
ATOM 811 N N . THR A 1 97 ? 15.143 6.095 -20.969 1.00 93.19 97 THR A N 1
ATOM 812 C CA . THR A 1 97 ? 15.070 4.872 -21.779 1.00 93.19 97 THR A CA 1
ATOM 813 C C . THR A 1 97 ? 15.273 3.626 -20.916 1.00 93.19 97 THR A C 1
ATOM 815 O O . THR A 1 97 ? 14.490 2.679 -21.003 1.00 93.19 97 THR A O 1
ATOM 818 N N . LEU A 1 98 ? 16.270 3.644 -20.028 1.00 92.81 98 LEU A N 1
ATOM 819 C CA . LEU A 1 98 ? 16.520 2.565 -19.071 1.00 92.81 98 LEU A CA 1
ATOM 820 C C . LEU A 1 98 ? 15.361 2.398 -18.084 1.00 92.81 98 LEU A C 1
ATOM 822 O O . LEU A 1 98 ? 14.927 1.275 -17.838 1.00 92.81 98 LEU A O 1
ATOM 826 N N . ALA A 1 99 ? 14.805 3.496 -17.570 1.00 94.81 99 ALA A N 1
ATOM 827 C CA . ALA A 1 99 ? 13.644 3.455 -16.687 1.00 94.81 99 ALA A CA 1
ATOM 828 C C . ALA A 1 99 ? 12.419 2.820 -17.366 1.00 94.81 99 ALA A C 1
ATOM 830 O O . ALA A 1 99 ? 11.746 1.972 -16.774 1.00 94.81 99 ALA A O 1
ATOM 831 N N . ASN A 1 100 ? 12.169 3.163 -18.632 1.00 96.12 100 ASN A N 1
ATOM 832 C CA . ASN A 1 100 ? 11.107 2.556 -19.430 1.00 96.12 100 ASN A CA 1
ATOM 833 C C . ASN A 1 100 ? 11.349 1.059 -19.678 1.00 96.12 100 ASN A C 1
ATOM 835 O O . ASN A 1 100 ? 10.427 0.251 -19.555 1.00 96.12 100 ASN A O 1
ATOM 839 N N . LEU A 1 101 ? 12.596 0.663 -19.952 1.00 95.12 101 LEU A N 1
ATOM 840 C CA . LEU A 1 101 ? 12.970 -0.746 -20.080 1.00 95.12 101 LEU A CA 1
ATOM 841 C C . LEU A 1 101 ? 12.732 -1.514 -18.771 1.00 95.12 101 LEU A C 1
ATOM 843 O O . LEU A 1 101 ? 12.165 -2.608 -18.795 1.00 95.12 101 LEU A O 1
ATOM 847 N N . CYS A 1 102 ? 13.110 -0.941 -17.627 1.00 95.50 102 CYS A N 1
ATOM 848 C CA . CYS A 1 102 ? 12.853 -1.533 -16.317 1.00 95.50 102 CYS A CA 1
ATOM 849 C C . CYS A 1 102 ? 11.353 -1.763 -16.086 1.00 95.50 102 CYS A C 1
ATOM 851 O O . CYS A 1 102 ? 10.952 -2.870 -15.710 1.00 95.50 102 CYS A O 1
ATOM 853 N N . ALA A 1 103 ? 10.525 -0.749 -16.354 1.00 96.12 103 ALA A N 1
ATOM 854 C CA . ALA A 1 103 ? 9.073 -0.845 -16.239 1.00 96.12 103 ALA A CA 1
ATOM 855 C C . ALA A 1 103 ? 8.507 -1.946 -17.153 1.00 96.12 103 ALA A C 1
ATOM 857 O O . ALA A 1 103 ? 7.741 -2.804 -16.705 1.00 96.12 103 ALA A O 1
ATOM 858 N N . PHE A 1 104 ? 8.958 -1.991 -18.410 1.00 96.25 104 PHE A N 1
ATOM 859 C CA . PHE A 1 104 ? 8.555 -3.009 -19.378 1.00 96.25 104 PHE A CA 1
ATOM 860 C C . PHE A 1 104 ? 8.900 -4.433 -18.917 1.00 96.25 104 PHE A C 1
ATOM 862 O O . PHE A 1 104 ? 8.048 -5.323 -18.978 1.00 96.25 104 PHE A O 1
ATOM 869 N N . ILE A 1 105 ? 10.117 -4.666 -18.414 1.00 95.56 105 ILE A N 1
ATOM 870 C CA . ILE A 1 105 ? 10.549 -5.978 -17.902 1.00 95.56 105 ILE A CA 1
ATOM 871 C C . ILE A 1 105 ? 9.661 -6.421 -16.733 1.00 95.56 105 ILE A C 1
ATOM 873 O O . ILE A 1 105 ? 9.241 -7.582 -16.672 1.00 95.56 105 ILE A O 1
ATOM 877 N N . HIS A 1 106 ? 9.335 -5.503 -15.821 1.00 95.81 106 HIS A N 1
ATOM 878 C CA . HIS A 1 106 ? 8.477 -5.799 -14.676 1.00 95.81 106 HIS A CA 1
ATOM 879 C C . HIS A 1 106 ? 7.062 -6.210 -15.105 1.00 95.81 106 HIS A C 1
ATOM 881 O O . HIS A 1 106 ? 6.560 -7.257 -14.682 1.00 95.81 106 HIS A O 1
ATOM 887 N N . LEU A 1 107 ? 6.438 -5.432 -15.994 1.00 95.12 107 LEU A N 1
ATOM 888 C CA . LEU A 1 107 ? 5.098 -5.721 -16.515 1.00 95.12 107 LEU A CA 1
ATOM 889 C C . LEU A 1 107 ? 5.064 -7.008 -17.354 1.00 95.12 107 LEU A C 1
ATOM 891 O O . LEU A 1 107 ? 4.118 -7.796 -17.262 1.00 95.12 107 LEU A O 1
ATOM 895 N N . SER A 1 108 ? 6.123 -7.274 -18.118 1.00 96.12 108 SER A N 1
ATOM 896 C CA . SER A 1 108 ? 6.284 -8.521 -18.871 1.00 96.12 108 SER A CA 1
ATOM 897 C C . SER A 1 108 ? 6.376 -9.729 -17.937 1.00 96.12 108 SER A C 1
ATOM 899 O O . SER A 1 108 ? 5.672 -10.720 -18.134 1.00 96.12 108 SER A O 1
ATOM 901 N N . SER A 1 109 ? 7.170 -9.627 -16.866 1.00 95.56 109 SER A N 1
ATOM 902 C CA . SER A 1 109 ? 7.296 -10.680 -15.847 1.00 95.56 109 SER A CA 1
ATOM 903 C C . SER A 1 109 ? 5.961 -10.974 -15.167 1.00 95.56 109 SER A C 1
ATOM 905 O O . SER A 1 109 ? 5.615 -12.129 -14.934 1.00 95.56 109 SER A O 1
ATOM 907 N N . LYS A 1 110 ? 5.170 -9.933 -14.901 1.00 93.38 110 LYS A N 1
ATOM 908 C CA . LYS A 1 110 ? 3.819 -10.068 -14.356 1.00 93.38 110 LYS A CA 1
ATOM 909 C C . LYS A 1 110 ? 2.862 -10.772 -15.315 1.00 93.38 110 LYS A C 1
ATOM 911 O O . LYS A 1 110 ? 2.118 -11.661 -14.908 1.00 93.38 110 LYS A O 1
ATOM 916 N N . THR A 1 111 ? 2.909 -10.410 -16.593 1.00 94.75 111 THR A N 1
ATOM 917 C CA . THR A 1 111 ? 2.114 -11.070 -17.636 1.00 94.75 111 THR A CA 1
ATOM 918 C C . THR A 1 111 ? 2.470 -12.554 -17.728 1.00 94.75 111 THR A C 1
ATOM 920 O O . THR A 1 111 ? 1.585 -13.401 -17.826 1.00 94.75 111 THR A O 1
ATOM 923 N N . LEU A 1 112 ? 3.760 -12.885 -17.634 1.00 96.00 112 LEU A N 1
ATOM 924 C CA . LEU A 1 112 ? 4.224 -14.268 -17.617 1.00 96.00 112 LEU A CA 1
ATOM 925 C C . LEU A 1 112 ? 3.777 -15.014 -16.352 1.00 96.00 112 LEU A C 1
ATOM 927 O O . LEU A 1 112 ? 3.335 -16.154 -16.456 1.00 96.00 112 LEU A O 1
ATOM 931 N N . ALA A 1 113 ? 3.823 -14.379 -15.179 1.00 94.88 113 ALA A N 1
ATOM 932 C CA . ALA A 1 113 ? 3.332 -14.972 -13.936 1.00 94.88 113 ALA A CA 1
ATOM 933 C C . ALA A 1 113 ? 1.841 -15.348 -14.025 1.00 94.88 113 ALA A C 1
ATOM 935 O O . ALA A 1 113 ? 1.454 -16.429 -13.580 1.00 94.88 113 ALA A O 1
ATOM 936 N N . ASN A 1 114 ? 1.022 -14.513 -14.675 1.00 93.75 114 ASN A N 1
ATOM 937 C CA . ASN A 1 114 ? -0.382 -14.834 -14.945 1.00 93.75 114 ASN A CA 1
ATOM 938 C C . ASN A 1 114 ? -0.521 -16.052 -15.872 1.00 93.75 114 ASN A C 1
ATOM 940 O O . ASN A 1 114 ? -1.271 -16.971 -15.556 1.00 93.75 114 ASN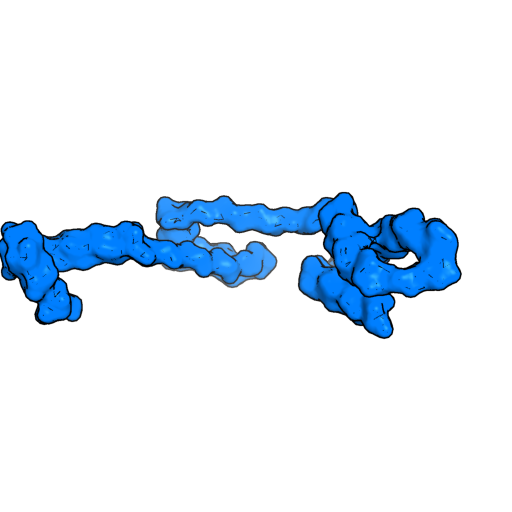 A O 1
ATOM 944 N N . LYS A 1 115 ? 0.271 -16.130 -16.951 1.00 96.25 115 LYS A N 1
ATOM 945 C CA . LYS A 1 115 ? 0.287 -17.317 -17.827 1.00 96.25 115 LYS A CA 1
ATOM 946 C C . LYS A 1 115 ? 0.695 -18.587 -17.079 1.00 96.25 115 LYS A C 1
ATOM 948 O O . LYS A 1 115 ? 0.066 -19.625 -17.241 1.00 96.25 115 LYS A O 1
ATOM 953 N N . MET A 1 116 ? 1.700 -18.509 -16.203 1.00 96.50 116 MET A N 1
ATOM 954 C CA . MET A 1 116 ? 2.117 -19.648 -15.376 1.00 96.50 116 MET A CA 1
ATOM 955 C C . MET A 1 116 ? 1.016 -20.102 -14.412 1.00 96.50 116 MET A C 1
ATOM 957 O O . MET A 1 116 ? 0.873 -21.302 -14.159 1.00 96.50 116 MET A O 1
ATOM 961 N N . LYS A 1 117 ? 0.208 -19.172 -13.897 1.00 94.56 117 LYS A N 1
ATOM 962 C CA . LYS A 1 117 ? -0.971 -19.511 -13.098 1.00 94.56 117 LYS A CA 1
ATOM 963 C C . LYS A 1 117 ? -2.022 -20.240 -13.935 1.00 94.56 117 LYS A C 1
ATOM 965 O O . LYS A 1 117 ? -2.563 -21.242 -13.469 1.00 94.56 117 LYS A O 1
ATOM 970 N N . ASP A 1 118 ? -2.294 -19.765 -15.143 1.00 96.25 118 ASP A N 1
ATOM 971 C CA . ASP A 1 118 ? -3.342 -20.327 -15.997 1.00 96.25 118 ASP A CA 1
ATOM 972 C C . ASP A 1 118 ? -2.963 -21.710 -16.541 1.00 96.25 118 ASP A C 1
ATOM 974 O O . ASP A 1 118 ? -3.760 -22.646 -16.466 1.00 96.25 118 ASP A O 1
ATOM 978 N N . GLU A 1 119 ? -1.727 -21.863 -17.019 1.00 97.19 119 GLU A N 1
ATOM 979 C CA . GLU A 1 119 ? -1.245 -23.086 -17.671 1.00 97.19 119 GLU A CA 1
ATOM 980 C C . GLU A 1 119 ? -0.757 -24.140 -16.669 1.00 97.19 119 GLU A C 1
ATOM 982 O O . GLU A 1 119 ? -1.063 -25.324 -16.803 1.00 97.19 119 GLU A O 1
ATOM 987 N N . LEU A 1 120 ? -0.001 -23.725 -15.646 1.00 96.69 120 LEU A N 1
ATOM 988 C CA . LEU A 1 120 ? 0.687 -24.639 -14.725 1.00 96.69 120 LEU A CA 1
ATOM 989 C C . LEU A 1 120 ? 0.066 -24.671 -13.328 1.00 96.69 120 LEU A C 1
ATOM 991 O O . LEU A 1 120 ? 0.565 -25.391 -12.462 1.00 96.69 120 LEU A O 1
ATOM 995 N N . ARG A 1 121 ? -0.987 -23.876 -13.078 1.00 94.19 121 ARG A N 1
ATOM 996 C CA . ARG A 1 121 ? -1.605 -23.709 -11.748 1.00 94.19 121 ARG A CA 1
ATOM 997 C C . ARG A 1 121 ? -0.604 -23.286 -10.667 1.00 94.19 121 ARG A C 1
ATOM 999 O O . ARG A 1 121 ? -0.799 -23.572 -9.489 1.00 94.19 121 ARG A O 1
ATOM 1006 N N . ARG A 1 122 ? 0.470 -22.592 -11.060 1.00 92.81 122 ARG A N 1
ATOM 1007 C CA . ARG A 1 122 ? 1.490 -22.063 -10.147 1.00 92.81 122 ARG A CA 1
ATOM 1008 C C . ARG A 1 122 ? 1.309 -20.565 -9.982 1.00 92.81 122 ARG A C 1
ATOM 1010 O O . ARG A 1 122 ? 1.549 -19.804 -10.913 1.00 92.81 122 ARG A O 1
ATOM 1017 N N . GLU A 1 123 ? 0.907 -20.147 -8.788 1.00 89.31 123 GLU A N 1
ATOM 1018 C CA . GLU A 1 123 ? 0.800 -18.728 -8.455 1.00 89.31 123 GLU A CA 1
ATOM 1019 C C . GLU A 1 123 ? 2.171 -18.148 -8.104 1.00 89.31 123 GLU A C 1
ATOM 1021 O O . GLU A 1 123 ? 2.827 -18.590 -7.161 1.00 89.31 123 GLU A O 1
ATOM 1026 N N . ILE A 1 124 ? 2.593 -17.139 -8.865 1.00 91.81 124 ILE A N 1
ATOM 1027 C CA . ILE A 1 124 ? 3.797 -16.353 -8.600 1.00 91.81 124 ILE A CA 1
ATOM 1028 C C . ILE A 1 124 ? 3.365 -14.906 -8.400 1.00 91.81 124 ILE A C 1
ATOM 1030 O O . ILE A 1 124 ? 2.725 -14.309 -9.263 1.00 91.81 124 ILE A O 1
ATOM 1034 N N . TYR A 1 125 ? 3.731 -14.337 -7.257 1.00 88.88 125 TYR A N 1
ATOM 1035 C CA . TYR A 1 125 ? 3.373 -12.972 -6.902 1.00 88.88 125 TYR A CA 1
ATOM 1036 C C . TYR A 1 125 ? 4.503 -12.019 -7.279 1.00 88.88 125 TYR A C 1
ATOM 1038 O O . TYR A 1 125 ? 5.564 -12.019 -6.659 1.00 88.88 125 TYR A O 1
ATOM 1046 N N . ILE A 1 126 ? 4.260 -11.195 -8.297 1.00 91.31 126 ILE A N 1
ATOM 1047 C CA . ILE A 1 126 ? 5.154 -10.103 -8.682 1.00 91.31 126 ILE A CA 1
ATOM 1048 C C . ILE A 1 126 ? 4.720 -8.843 -7.929 1.00 91.31 126 ILE A C 1
ATOM 1050 O O . ILE A 1 126 ? 3.639 -8.311 -8.175 1.00 91.31 126 ILE A O 1
ATOM 1054 N N . THR A 1 127 ? 5.547 -8.382 -6.987 1.00 89.94 127 THR A N 1
ATOM 1055 C CA . THR A 1 127 ? 5.228 -7.247 -6.102 1.00 89.94 127 THR A CA 1
ATOM 1056 C C . THR A 1 127 ? 6.068 -6.003 -6.420 1.00 89.94 127 THR A C 1
ATOM 1058 O O . THR A 1 127 ? 7.181 -6.132 -6.944 1.00 89.94 127 THR A O 1
ATOM 1061 N N . PRO A 1 128 ? 5.612 -4.791 -6.040 1.00 90.06 128 PRO A N 1
ATOM 1062 C CA . PRO A 1 128 ? 6.426 -3.577 -6.140 1.00 90.06 128 PRO A CA 1
ATOM 1063 C C . PRO A 1 128 ? 7.766 -3.686 -5.399 1.00 90.06 128 PRO A C 1
ATOM 1065 O O . PRO A 1 128 ? 8.766 -3.123 -5.830 1.00 90.06 128 PRO A O 1
ATOM 1068 N N . THR A 1 129 ? 7.837 -4.470 -4.320 1.00 91.31 129 THR A N 1
ATOM 1069 C CA . THR A 1 129 ? 9.101 -4.740 -3.623 1.00 91.31 129 THR A CA 1
ATOM 1070 C C . THR A 1 129 ? 10.096 -5.482 -4.515 1.00 91.31 129 THR A C 1
ATOM 1072 O O . THR A 1 129 ? 11.276 -5.134 -4.515 1.00 91.31 129 THR A O 1
ATOM 1075 N N . ASN A 1 130 ? 9.638 -6.450 -5.322 1.00 91.94 130 ASN A N 1
ATOM 1076 C CA . ASN A 1 130 ? 10.501 -7.115 -6.302 1.00 91.94 130 ASN A CA 1
ATOM 1077 C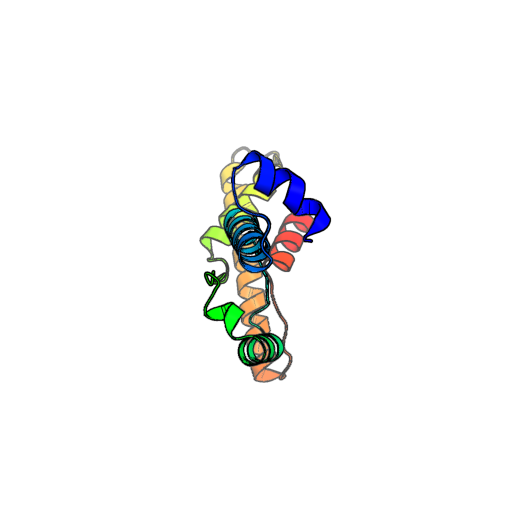 C . ASN A 1 130 ? 11.016 -6.121 -7.351 1.00 91.94 130 ASN A C 1
ATOM 1079 O O . ASN A 1 130 ? 12.182 -6.195 -7.726 1.00 91.94 130 ASN A O 1
ATOM 1083 N N . TYR A 1 131 ? 10.179 -5.170 -7.783 1.00 94.75 131 TYR A N 1
ATOM 1084 C CA . TYR A 1 131 ? 10.593 -4.118 -8.714 1.00 94.75 131 TYR A CA 1
ATOM 1085 C C . TYR A 1 131 ? 11.670 -3.207 -8.124 1.00 94.75 131 TYR A C 1
ATOM 1087 O O . TYR A 1 131 ? 12.703 -2.980 -8.746 1.00 94.75 131 TYR A O 1
ATOM 1095 N N . LEU A 1 132 ? 11.463 -2.732 -6.894 1.00 94.31 132 LEU A N 1
ATOM 1096 C CA . LEU A 1 132 ? 12.431 -1.885 -6.198 1.00 94.31 132 LEU A CA 1
ATOM 1097 C C . LEU A 1 132 ? 13.775 -2.596 -6.012 1.00 94.31 132 LEU A C 1
ATOM 1099 O O . LEU A 1 132 ? 14.825 -1.986 -6.198 1.00 94.31 132 LEU A O 1
ATOM 1103 N N . GLN A 1 133 ? 13.755 -3.887 -5.668 1.00 93.31 133 GLN A N 1
ATOM 1104 C CA . GLN A 1 133 ? 14.970 -4.699 -5.584 1.00 93.31 133 GLN A CA 1
ATOM 1105 C C . GLN A 1 133 ? 15.644 -4.859 -6.946 1.00 93.31 133 GLN A C 1
ATOM 1107 O O . GLN A 1 133 ? 16.858 -4.714 -7.033 1.00 93.31 133 GLN A O 1
ATOM 1112 N N . PHE A 1 134 ? 14.867 -5.126 -7.997 1.00 93.50 134 PHE A N 1
ATOM 1113 C CA . PHE A 1 134 ? 15.364 -5.223 -9.365 1.00 93.50 134 PHE A CA 1
ATOM 1114 C C . PHE A 1 134 ? 16.090 -3.937 -9.777 1.00 93.50 134 PHE A C 1
ATOM 1116 O O . PHE A 1 134 ? 17.288 -3.985 -10.038 1.00 93.50 134 PHE A O 1
ATOM 1123 N N . VAL A 1 135 ? 15.426 -2.781 -9.722 1.00 92.69 135 VAL A N 1
ATOM 1124 C CA . VAL A 1 135 ? 16.036 -1.495 -10.099 1.00 92.69 135 VAL A CA 1
ATOM 1125 C C . VAL A 1 135 ? 17.283 -1.207 -9.259 1.00 92.69 135 VAL A C 1
ATOM 1127 O O . VAL A 1 135 ? 18.324 -0.860 -9.804 1.00 92.69 135 VAL A O 1
ATOM 1130 N N . ARG A 1 136 ? 17.217 -1.415 -7.937 1.00 90.06 136 ARG A N 1
ATOM 1131 C CA . ARG A 1 136 ? 18.350 -1.180 -7.029 1.00 90.06 136 ARG A CA 1
ATOM 1132 C C . ARG A 1 136 ? 19.549 -2.091 -7.301 1.00 90.06 136 ARG A C 1
ATOM 1134 O O . ARG A 1 136 ? 20.682 -1.691 -7.053 1.00 90.06 136 ARG A O 1
ATOM 1141 N N . ASN A 1 137 ? 19.312 -3.325 -7.735 1.00 88.81 137 ASN A N 1
ATOM 1142 C CA . ASN A 1 137 ? 20.385 -4.264 -8.047 1.00 88.81 137 ASN A CA 1
ATOM 1143 C C . ASN A 1 137 ? 21.050 -3.934 -9.382 1.00 88.81 137 ASN A C 1
ATOM 1145 O O . ASN A 1 137 ? 22.261 -4.058 -9.478 1.00 88.81 137 ASN A O 1
ATOM 1149 N N . TYR A 1 138 ? 20.279 -3.499 -10.378 1.00 83.25 138 TYR A N 1
ATOM 1150 C CA . TYR A 1 138 ? 20.818 -3.068 -11.672 1.00 83.25 138 TYR A CA 1
ATOM 1151 C C . TYR A 1 138 ? 21.453 -1.680 -11.630 1.00 83.25 138 TYR A C 1
ATOM 1153 O O . TYR A 1 138 ? 22.220 -1.335 -12.519 1.00 83.25 138 TYR A O 1
ATOM 1161 N N . SER A 1 139 ? 21.139 -0.889 -10.605 1.00 76.00 139 SER A N 1
ATOM 1162 C CA . SER A 1 139 ? 21.815 0.377 -10.360 1.00 76.00 139 SER A CA 1
ATOM 1163 C C . SER A 1 139 ? 23.138 0.205 -9.600 1.00 76.00 139 SER A C 1
ATOM 1165 O O . SER A 1 139 ? 23.861 1.176 -9.454 1.00 76.00 139 SER A O 1
ATOM 1167 N N . ARG A 1 140 ? 23.466 -0.976 -9.059 1.00 66.06 140 ARG A N 1
ATOM 1168 C CA . ARG A 1 140 ? 24.789 -1.229 -8.456 1.00 66.06 140 ARG A CA 1
ATOM 1169 C C . ARG A 1 140 ? 25.842 -1.479 -9.521 1.00 66.06 140 ARG A C 1
ATOM 1171 O O . ARG A 1 140 ? 26.971 -1.004 -9.279 1.00 66.06 140 ARG A O 1
#

Secondary structure (DSSP, 8-state):
-HHHHHHHHHHTT----HHHHHHHHHHHHHHH---------SSHHHHHHHHH-THHHHSS-----PPPPHHHHHHHHHHHHTTS--SSTTHHHHHHHHHHHHHHHHHHHHHHHHHHHHHH-------HHHHHHHHHHHT-